Protein AF-A0A7K9CRS6-F1 (afdb_monomer_lite)

Secondary structure (DSSP, 8-state):
----TTS----S----GGGTSS-TT---TTHHHHHHHSS---TT-PPPEEEEES--SSSSEEEEEEESSS-EEEEEE----PPPPTTPPPHHHHHHHHHSS---

Sequence (104 aa):
MPLDHRRLRGPEESQPPELWSGLGEQDAEDAEDAEAAAAPRDPYALRPLFARAGLLSQAEGSAYVELSGGTKVLCAAWGPREAAEPGAPSSTAAAAAMALGGGG

Foldseek 3Di:
DPQPPVDDGDDPDDDDCCVPPVVVPPPCPVVVCVVVVPDDDDPPDDFDKDKDWPPDPVAPTKMWIDTPPPDTDIDGDHDDDDDDDVPDDDVVVVVVVVVPPPDD

Organism: NCBI:txid2585815

Radius of gyration: 22.26 Å; chains: 1; bounding box: 50×57×40 Å

Structure (mmCIF, N/CA/C/O backbone):
data_AF-A0A7K9CRS6-F1
#
_entry.id   AF-A0A7K9CRS6-F1
#
loop_
_atom_site.group_PDB
_atom_site.id
_atom_site.type_symbol
_atom_site.label_atom_id
_atom_site.label_alt_id
_atom_site.label_comp_id
_atom_site.label_asym_id
_atom_site.label_entity_id
_atom_site.label_seq_id
_atom_site.pdbx_PDB_ins_code
_atom_site.Cartn_x
_atom_site.Cartn_y
_atom_site.Cartn_z
_atom_site.occupancy
_atom_site.B_iso_or_equiv
_atom_site.auth_seq_id
_atom_site.auth_comp_id
_atom_site.auth_asym_id
_atom_site.auth_atom_id
_atom_site.pdbx_PDB_model_num
ATOM 1 N N . MET A 1 1 ? -12.449 5.340 -25.234 1.00 48.72 1 MET A N 1
ATOM 2 C CA . MET A 1 1 ? -13.433 5.221 -24.131 1.00 48.72 1 MET A CA 1
ATOM 3 C C . MET A 1 1 ? -14.402 6.391 -24.214 1.00 48.72 1 MET A C 1
ATOM 5 O O . MET A 1 1 ? -13.954 7.454 -24.628 1.00 48.72 1 MET A O 1
ATOM 9 N N . PRO A 1 2 ? -15.693 6.238 -23.869 1.00 63.50 2 PRO A N 1
ATOM 10 C CA . PRO A 1 2 ? -16.593 7.384 -23.730 1.00 63.50 2 PRO A CA 1
ATOM 11 C C . PRO A 1 2 ? -15.937 8.440 -22.830 1.00 63.50 2 PRO A C 1
ATOM 13 O O . PRO A 1 2 ? -15.340 8.075 -21.817 1.00 63.50 2 PRO A O 1
ATOM 16 N N . LEU A 1 3 ? -15.998 9.716 -23.216 1.00 74.31 3 LEU A N 1
ATOM 17 C CA . LEU A 1 3 ? -15.400 10.812 -22.450 1.00 74.31 3 LEU A CA 1
ATOM 18 C C . LEU A 1 3 ? -15.960 10.816 -21.020 1.00 74.31 3 LEU A C 1
ATOM 20 O O . LEU A 1 3 ? -17.123 11.154 -20.813 1.00 74.31 3 LEU A O 1
ATOM 24 N N . ASP A 1 4 ? -15.135 10.468 -20.030 1.00 85.06 4 ASP A N 1
ATOM 25 C CA . ASP A 1 4 ? -15.512 10.597 -18.623 1.00 85.06 4 ASP A CA 1
ATOM 26 C C . ASP A 1 4 ? -15.606 12.088 -18.273 1.00 85.06 4 ASP A C 1
ATOM 28 O O . ASP A 1 4 ? -14.606 12.794 -18.152 1.00 85.06 4 ASP A O 1
ATOM 32 N N . HIS A 1 5 ? -16.832 12.589 -18.139 1.00 89.25 5 HIS A N 1
ATOM 33 C CA . HIS A 1 5 ? -17.099 13.989 -17.815 1.00 89.25 5 HIS A CA 1
ATOM 34 C C . HIS A 1 5 ? -16.845 14.340 -16.342 1.00 89.25 5 HIS A C 1
ATOM 36 O O . HIS A 1 5 ? -16.935 15.516 -15.991 1.00 89.25 5 HIS A O 1
ATOM 42 N N . ARG A 1 6 ? -16.546 13.355 -15.481 1.00 89.38 6 ARG A N 1
ATOM 43 C CA . ARG A 1 6 ? -16.220 13.562 -14.059 1.00 89.38 6 ARG A CA 1
ATOM 44 C C . ARG A 1 6 ? -14.716 13.602 -13.788 1.00 89.38 6 ARG A C 1
ATOM 46 O O . ARG A 1 6 ? -14.319 13.855 -12.653 1.00 89.38 6 ARG A O 1
ATOM 53 N N . ARG A 1 7 ? -13.883 13.345 -14.798 1.00 88.06 7 ARG A N 1
ATOM 54 C CA . ARG A 1 7 ? -12.419 13.399 -14.705 1.00 88.06 7 ARG A CA 1
ATOM 55 C C . ARG A 1 7 ? -11.860 14.519 -15.571 1.00 88.06 7 ARG A C 1
ATOM 57 O O . ARG A 1 7 ? -12.549 15.082 -16.421 1.00 88.06 7 ARG A O 1
ATOM 64 N N . LEU A 1 8 ? -10.583 14.827 -15.354 1.00 88.50 8 LEU A N 1
ATOM 65 C CA . LEU A 1 8 ? -9.831 15.688 -16.257 1.00 88.50 8 LEU A CA 1
ATOM 66 C C . LEU A 1 8 ? -9.813 15.053 -17.650 1.00 88.50 8 LEU A C 1
ATOM 68 O O . LEU A 1 8 ? -9.474 13.879 -17.802 1.00 88.50 8 LEU A O 1
ATOM 72 N N . ARG A 1 9 ? -10.201 15.834 -18.660 1.00 86.06 9 ARG A N 1
ATOM 73 C CA . ARG A 1 9 ? -10.212 15.384 -20.052 1.00 86.06 9 ARG A CA 1
ATOM 74 C C . ARG A 1 9 ? -8.789 15.434 -20.592 1.00 86.06 9 ARG A C 1
ATOM 76 O O . ARG A 1 9 ? -8.290 16.505 -20.921 1.00 86.06 9 ARG A O 1
ATOM 83 N N . GLY A 1 10 ? -8.144 14.274 -20.604 1.00 85.69 10 GLY A N 1
ATOM 84 C CA . GLY A 1 10 ? -6.893 14.065 -21.320 1.00 85.69 10 GLY A CA 1
ATOM 85 C C . GLY A 1 10 ? -7.112 13.954 -22.834 1.00 85.69 10 GLY A C 1
ATOM 86 O O . GLY A 1 10 ? -8.246 14.101 -23.300 1.00 85.69 10 GLY A O 1
ATOM 87 N N . PRO A 1 11 ? -6.040 13.682 -23.593 1.00 90.00 11 PRO A N 1
ATOM 88 C CA . PRO A 1 11 ? -6.149 13.362 -25.011 1.00 90.00 11 PRO A CA 1
ATOM 89 C C . PRO A 1 11 ? -6.997 12.102 -25.232 1.00 90.00 11 PRO A C 1
ATOM 91 O O . PRO A 1 11 ? -7.134 11.257 -24.342 1.00 90.00 11 PRO A O 1
ATOM 94 N N . GLU A 1 12 ? -7.551 11.968 -26.434 1.00 87.94 12 GLU A N 1
ATOM 95 C CA . GLU A 1 12 ? -8.353 10.810 -26.839 1.00 87.94 12 GLU A CA 1
ATOM 96 C C . GLU A 1 12 ? -7.532 9.513 -26.817 1.00 87.94 12 GLU A C 1
ATOM 98 O O . GLU A 1 12 ? -8.060 8.450 -26.481 1.00 87.94 12 GLU A O 1
ATOM 103 N N . GLU A 1 13 ? -6.238 9.624 -27.123 1.00 88.25 13 GLU A N 1
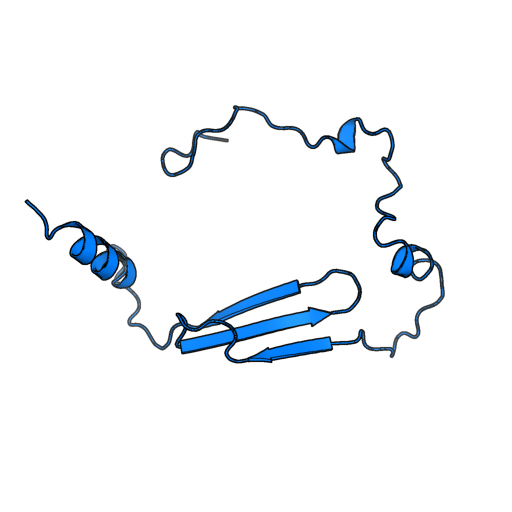ATOM 104 C CA . GLU A 1 13 ? -5.258 8.545 -27.082 1.00 88.25 13 GLU A CA 1
ATOM 105 C C . GLU A 1 13 ? -4.017 8.970 -26.289 1.00 88.25 13 GLU A C 1
ATOM 107 O O . GLU A 1 13 ? -3.532 10.097 -26.391 1.00 88.25 13 GLU A O 1
ATOM 112 N N . SER A 1 14 ? -3.481 8.044 -25.500 1.00 89.12 14 SER A N 1
ATOM 113 C CA . SER A 1 14 ? -2.198 8.181 -24.818 1.00 89.12 14 SER A CA 1
ATOM 114 C C . SER A 1 14 ? -1.485 6.846 -24.929 1.00 89.12 14 SER A C 1
ATOM 116 O O . SER A 1 14 ? -2.087 5.802 -24.677 1.00 89.12 14 SER A O 1
ATOM 118 N N . GLN A 1 15 ? -0.232 6.881 -25.364 1.00 89.56 15 GLN A N 1
ATOM 119 C CA . GLN A 1 15 ? 0.554 5.682 -25.590 1.00 89.56 15 GLN A CA 1
ATOM 120 C C . GLN A 1 15 ? 1.819 5.723 -24.714 1.00 89.56 15 GLN A C 1
ATOM 122 O O . GLN A 1 15 ? 2.485 6.763 -24.678 1.00 89.56 15 GLN A O 1
ATOM 127 N N . PRO A 1 16 ? 2.126 4.630 -23.994 1.00 89.25 16 PRO A N 1
ATOM 128 C CA . PRO A 1 16 ? 3.286 4.549 -23.109 1.00 89.25 16 PRO A CA 1
ATOM 129 C C . PRO A 1 16 ? 4.609 4.631 -23.900 1.00 89.25 16 PRO A C 1
ATOM 131 O O . PRO A 1 16 ? 4.723 3.972 -24.939 1.00 89.25 16 PRO A O 1
ATOM 134 N N . PRO A 1 17 ? 5.604 5.436 -23.465 1.00 88.19 17 PRO A N 1
ATOM 135 C CA . PRO A 1 17 ? 6.871 5.618 -24.184 1.00 88.19 17 PRO A CA 1
ATOM 136 C C . PRO A 1 17 ? 7.678 4.320 -24.360 1.00 88.19 17 PRO A C 1
ATOM 138 O O . PRO A 1 17 ? 8.488 4.223 -25.282 1.00 88.19 17 PRO A O 1
ATOM 141 N N . GLU A 1 18 ? 7.432 3.310 -23.528 1.00 85.56 18 GLU A N 1
ATOM 142 C CA . GLU A 1 18 ? 8.053 1.983 -23.554 1.00 85.56 18 GLU A CA 1
ATOM 143 C C . GLU A 1 18 ? 7.837 1.261 -24.895 1.00 85.56 18 GLU A C 1
ATOM 145 O O . GLU A 1 18 ? 8.685 0.487 -25.333 1.00 85.56 18 GLU A O 1
ATOM 150 N N . LEU A 1 19 ? 6.751 1.574 -25.611 1.00 85.69 19 LEU A N 1
ATOM 151 C CA . LEU A 1 19 ? 6.480 1.024 -26.944 1.00 85.69 19 LEU A CA 1
ATOM 152 C C . LEU A 1 19 ? 7.508 1.465 -28.001 1.00 85.69 19 LEU A C 1
ATOM 154 O O . LEU A 1 19 ? 7.637 0.816 -29.039 1.00 85.69 19 LEU A O 1
ATOM 158 N N . TRP A 1 20 ? 8.246 2.550 -27.744 1.00 84.25 20 TRP A N 1
ATOM 159 C CA . TRP A 1 20 ? 9.223 3.130 -28.673 1.00 84.25 20 TRP A CA 1
ATOM 160 C C . TRP A 1 20 ? 10.618 3.294 -28.089 1.00 84.25 20 TRP A C 1
ATOM 162 O O . TRP A 1 20 ? 11.518 3.744 -28.797 1.00 84.25 20 TRP A O 1
ATOM 172 N N . SER A 1 21 ? 10.823 2.930 -26.823 1.00 83.44 21 SER A N 1
ATOM 173 C CA . SER A 1 21 ? 12.135 3.022 -26.179 1.00 83.44 21 SER A CA 1
ATOM 174 C C . SER A 1 21 ? 13.153 2.045 -26.779 1.00 83.44 21 SER A C 1
ATOM 176 O O . SER A 1 21 ? 14.347 2.185 -26.539 1.00 83.44 21 SER A O 1
ATOM 178 N N . GLY A 1 22 ? 12.708 1.043 -27.551 1.00 69.06 22 GLY A N 1
ATOM 179 C CA . GLY A 1 22 ? 13.564 -0.046 -28.033 1.00 69.06 22 GLY A CA 1
ATOM 180 C C . GLY A 1 22 ? 14.044 -0.974 -26.910 1.00 69.06 22 GLY A C 1
ATOM 181 O O . GLY A 1 22 ? 14.753 -1.936 -27.187 1.00 69.06 22 GLY A O 1
ATOM 182 N N . LEU A 1 23 ? 13.623 -0.718 -25.664 1.00 61.09 23 LEU A N 1
ATOM 183 C CA . LEU A 1 23 ? 13.948 -1.475 -24.454 1.00 61.09 23 LEU A CA 1
ATOM 184 C C . LEU A 1 23 ? 12.906 -2.563 -24.172 1.00 61.09 23 LEU A C 1
ATOM 186 O O . LEU A 1 23 ? 12.686 -2.902 -23.015 1.00 61.09 23 LEU A O 1
ATOM 190 N N . GLY A 1 24 ? 12.264 -3.117 -25.207 1.00 53.72 24 GLY A N 1
ATOM 191 C CA . GLY A 1 24 ? 11.166 -4.092 -25.099 1.00 53.72 24 GLY A CA 1
ATOM 192 C C . GLY A 1 24 ? 11.490 -5.403 -24.363 1.00 53.72 24 GLY A C 1
ATOM 193 O O . GLY A 1 24 ? 10.686 -6.325 -24.402 1.00 53.72 24 GLY A O 1
ATOM 194 N N . GLU A 1 25 ? 12.647 -5.497 -23.708 1.00 54.94 25 GLU A N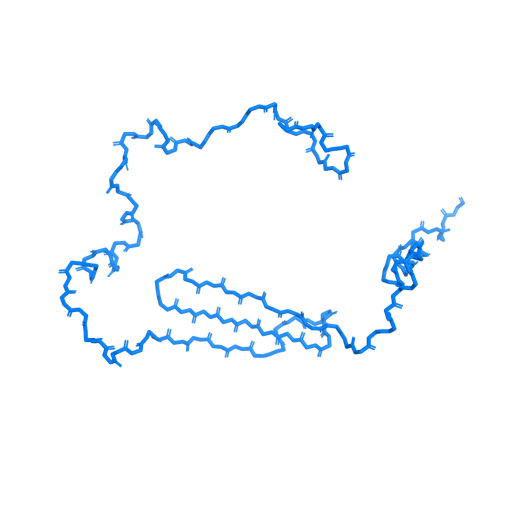 1
ATOM 195 C CA . GLU A 1 25 ? 13.109 -6.641 -22.925 1.00 54.94 25 GLU A CA 1
ATOM 196 C C . GLU A 1 25 ? 13.854 -6.241 -21.631 1.00 54.94 25 GLU A C 1
ATOM 198 O O . GLU A 1 25 ? 14.392 -7.113 -20.953 1.00 54.94 25 GLU A O 1
ATOM 203 N N . GLN A 1 26 ? 13.918 -4.955 -21.259 1.00 52.03 26 GLN A N 1
ATOM 204 C CA . GLN A 1 26 ? 14.690 -4.503 -20.092 1.00 52.03 26 GLN A CA 1
ATOM 205 C C . GLN A 1 26 ? 13.858 -3.661 -19.121 1.00 52.03 26 GLN A C 1
ATOM 207 O O . GLN A 1 26 ? 14.238 -2.553 -18.765 1.00 52.03 26 GLN A O 1
ATOM 212 N N . ASP A 1 27 ? 12.799 -4.257 -18.571 1.00 48.34 27 ASP A N 1
ATOM 213 C CA . ASP A 1 27 ? 12.311 -3.907 -17.226 1.00 48.34 27 ASP A CA 1
ATOM 214 C C . ASP A 1 27 ? 13.258 -4.505 -16.164 1.00 48.34 27 ASP A C 1
ATOM 216 O O . ASP A 1 27 ? 12.864 -5.242 -15.261 1.00 48.34 27 ASP A O 1
ATOM 220 N N . ALA A 1 28 ? 14.555 -4.240 -16.318 1.00 46.97 28 ALA A N 1
ATOM 221 C CA . ALA A 1 28 ? 15.612 -4.666 -15.411 1.00 46.97 28 ALA A CA 1
ATOM 222 C C . ALA A 1 28 ? 16.112 -3.485 -14.570 1.00 46.97 28 ALA A C 1
ATOM 224 O O . ALA A 1 28 ? 17.253 -3.485 -14.135 1.00 46.97 28 ALA A O 1
ATOM 225 N N . GLU A 1 29 ? 15.296 -2.455 -14.341 1.00 46.31 29 GLU A N 1
ATOM 226 C CA . GLU A 1 29 ? 15.626 -1.428 -13.341 1.00 46.31 29 GLU A CA 1
ATOM 227 C C . GLU A 1 29 ? 15.270 -1.880 -11.909 1.00 46.31 29 GLU A C 1
ATOM 229 O O . GLU A 1 29 ? 15.772 -1.308 -10.947 1.00 46.31 29 GLU A O 1
ATOM 234 N N . ASP A 1 30 ? 14.584 -3.024 -11.767 1.00 45.47 30 ASP A N 1
ATOM 235 C CA . ASP A 1 30 ? 14.692 -3.932 -10.612 1.00 45.47 30 ASP A CA 1
ATOM 236 C C . ASP A 1 30 ? 15.902 -4.892 -10.787 1.00 45.47 30 ASP A C 1
ATOM 238 O O . ASP A 1 30 ? 15.812 -6.090 -10.520 1.00 45.47 30 ASP A O 1
ATOM 242 N N . ALA A 1 31 ? 17.049 -4.415 -11.296 1.00 45.62 31 ALA A N 1
ATOM 243 C CA . ALA A 1 31 ? 18.221 -5.247 -11.632 1.00 45.62 31 ALA A CA 1
ATOM 244 C C . ALA A 1 31 ? 18.811 -6.027 -10.446 1.00 45.62 31 ALA A C 1
ATOM 246 O O . ALA A 1 31 ? 19.490 -7.027 -10.668 1.00 45.62 31 ALA A O 1
ATOM 247 N N . GLU A 1 32 ? 18.540 -5.618 -9.204 1.00 48.03 32 GLU A N 1
ATOM 248 C CA . GLU A 1 32 ? 18.908 -6.414 -8.026 1.00 48.03 32 GLU A CA 1
ATOM 249 C C . GLU A 1 32 ? 18.074 -7.711 -7.923 1.00 48.03 32 GLU A C 1
ATOM 251 O O . GLU A 1 32 ? 18.552 -8.711 -7.390 1.00 48.03 32 GLU A O 1
ATOM 256 N N . ASP A 1 33 ? 16.862 -7.731 -8.494 1.00 48.16 33 ASP A N 1
ATOM 257 C CA . ASP A 1 33 ? 15.956 -8.886 -8.553 1.00 48.16 33 ASP A CA 1
ATOM 258 C C . ASP A 1 33 ? 15.919 -9.560 -9.945 1.00 48.16 33 ASP A C 1
ATOM 260 O O . ASP A 1 33 ? 15.529 -10.726 -10.050 1.00 48.16 33 ASP A O 1
ATOM 264 N N . ALA A 1 34 ? 16.352 -8.889 -11.021 1.00 46.50 34 ALA A N 1
ATOM 265 C CA . ALA A 1 34 ? 16.409 -9.480 -12.365 1.00 46.50 34 ALA A CA 1
ATOM 266 C C . ALA A 1 34 ? 17.473 -10.590 -12.468 1.00 46.50 34 ALA A C 1
ATOM 268 O O . ALA A 1 34 ? 17.232 -11.628 -13.086 1.00 46.50 34 ALA A O 1
ATOM 269 N N . GLU A 1 35 ? 18.613 -10.431 -11.786 1.00 45.81 35 GLU A N 1
ATOM 2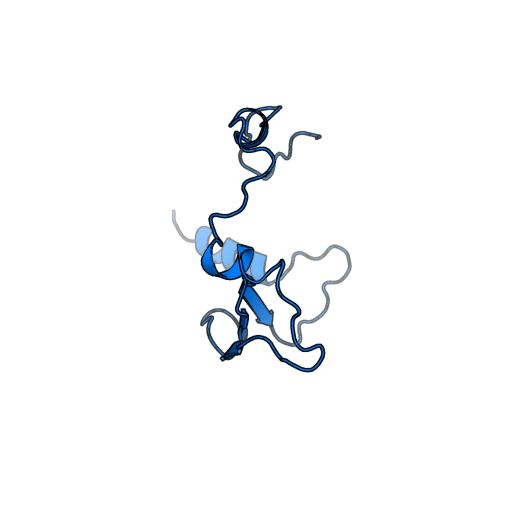70 C CA . GLU A 1 35 ? 19.625 -11.493 -11.668 1.00 45.81 35 GLU A CA 1
ATOM 271 C C . GLU A 1 35 ? 19.122 -12.662 -10.786 1.00 45.81 35 GLU A C 1
ATOM 273 O O . GLU A 1 35 ? 19.519 -13.815 -10.969 1.00 45.81 35 GLU A O 1
ATOM 278 N N . ALA A 1 36 ? 18.152 -12.402 -9.896 1.00 49.97 36 ALA A N 1
ATOM 279 C CA . ALA A 1 36 ? 17.481 -13.407 -9.068 1.00 49.97 36 ALA A CA 1
ATOM 280 C C . ALA A 1 36 ? 16.287 -14.098 -9.760 1.00 49.97 36 ALA A C 1
ATOM 282 O O . ALA A 1 36 ? 15.872 -15.173 -9.322 1.00 49.97 36 ALA A O 1
ATOM 283 N N . ALA A 1 37 ? 15.743 -13.534 -10.844 1.00 53.22 37 ALA A N 1
ATOM 284 C CA . ALA A 1 37 ? 14.647 -14.138 -11.607 1.00 53.22 37 ALA A CA 1
ATOM 285 C C . ALA A 1 37 ? 15.086 -15.389 -12.394 1.00 53.22 37 ALA A C 1
ATOM 287 O O . ALA A 1 37 ? 14.265 -16.260 -12.680 1.00 53.22 37 ALA A O 1
ATOM 288 N N . ALA A 1 38 ? 16.382 -15.499 -12.706 1.00 54.91 38 ALA A N 1
ATOM 289 C CA . ALA A 1 38 ? 16.973 -16.642 -13.406 1.00 54.91 38 ALA A CA 1
ATOM 290 C C . ALA A 1 38 ? 17.642 -17.671 -12.471 1.00 54.91 38 ALA A C 1
ATOM 292 O O . ALA A 1 38 ? 17.983 -18.772 -12.910 1.00 54.91 38 ALA A O 1
ATOM 293 N N . ALA A 1 39 ? 17.834 -17.341 -11.190 1.00 64.06 39 ALA A N 1
ATOM 294 C CA . ALA A 1 39 ? 18.412 -18.251 -10.207 1.00 64.06 39 ALA A CA 1
ATOM 295 C C . ALA A 1 39 ? 17.322 -19.147 -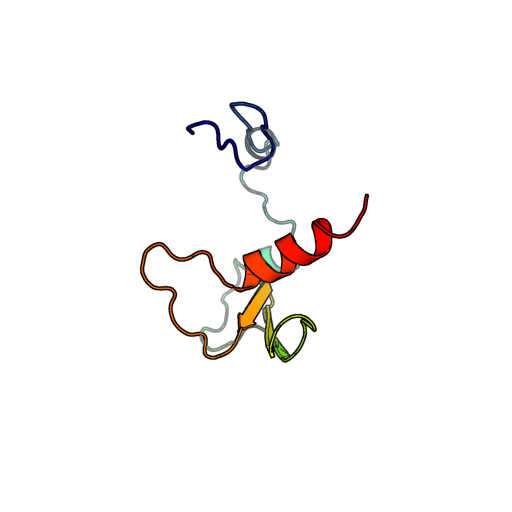9.584 1.00 64.06 39 ALA A C 1
ATOM 297 O O . ALA A 1 39 ? 16.195 -18.696 -9.366 1.00 64.06 39 ALA A O 1
ATOM 298 N N . PRO A 1 40 ? 17.616 -20.420 -9.256 1.00 68.12 40 PRO A N 1
ATOM 299 C CA . PRO A 1 40 ? 16.655 -21.274 -8.572 1.00 68.12 40 PRO A CA 1
ATOM 300 C C . PRO A 1 40 ? 16.335 -20.694 -7.189 1.00 68.12 40 PRO A C 1
ATOM 302 O O . PRO A 1 40 ? 17.147 -20.752 -6.265 1.00 68.12 40 PRO A O 1
ATOM 305 N N . ARG A 1 41 ? 15.133 -20.131 -7.047 1.00 75.38 41 ARG A N 1
ATOM 306 C CA . ARG A 1 41 ? 14.588 -19.703 -5.758 1.00 75.38 41 ARG A CA 1
ATOM 307 C C . ARG A 1 41 ? 14.166 -20.934 -4.957 1.00 75.38 41 ARG A C 1
ATOM 309 O O . ARG A 1 41 ? 13.509 -21.824 -5.491 1.00 75.38 41 ARG A O 1
ATOM 316 N N . ASP A 1 42 ? 14.499 -20.964 -3.669 1.00 84.38 42 ASP A N 1
ATOM 317 C CA . ASP A 1 42 ? 13.958 -21.967 -2.750 1.00 84.38 42 ASP A CA 1
ATOM 318 C C . ASP A 1 42 ? 12.418 -21.846 -2.709 1.00 84.38 42 ASP A C 1
ATOM 320 O O . ASP A 1 42 ? 11.907 -20.770 -2.372 1.00 84.38 42 ASP A O 1
ATOM 324 N N . PRO A 1 43 ? 11.659 -22.909 -3.049 1.00 84.56 43 PRO A N 1
ATOM 325 C CA . PRO A 1 43 ? 10.196 -22.874 -3.056 1.00 84.56 43 PRO A CA 1
ATOM 326 C C . PRO A 1 43 ? 9.586 -22.583 -1.678 1.00 84.56 43 PRO A C 1
ATOM 328 O O . PRO A 1 43 ? 8.422 -22.187 -1.606 1.00 84.56 43 PRO A O 1
ATOM 331 N N . TYR A 1 44 ? 10.351 -22.746 -0.595 1.00 87.56 44 TYR A N 1
ATOM 332 C CA . TYR A 1 44 ? 9.916 -22.454 0.771 1.00 87.56 44 TYR A CA 1
ATOM 333 C C . TYR A 1 44 ? 10.367 -21.073 1.275 1.00 87.56 44 TYR A C 1
ATOM 335 O O . TYR A 1 44 ? 9.950 -20.649 2.356 1.00 87.56 44 TYR A O 1
ATOM 343 N N . ALA A 1 45 ? 11.175 -20.337 0.504 1.00 85.62 45 ALA A N 1
ATOM 344 C CA . ALA A 1 45 ? 11.672 -19.027 0.909 1.00 85.62 45 ALA A CA 1
ATOM 345 C C . ALA A 1 45 ? 10.604 -17.931 0.760 1.00 85.62 45 ALA A C 1
ATOM 347 O O . ALA A 1 45 ? 10.235 -17.515 -0.348 1.00 85.62 45 ALA A O 1
ATOM 348 N N . LEU A 1 46 ? 10.171 -17.383 1.895 1.00 84.50 46 LEU A N 1
ATOM 349 C CA . LEU A 1 46 ? 9.287 -16.218 1.950 1.00 84.50 46 LEU A CA 1
ATOM 350 C C . LEU A 1 46 ? 10.024 -14.941 1.522 1.00 84.50 46 LEU A C 1
ATOM 352 O O . LEU A 1 46 ? 11.212 -14.764 1.791 1.00 84.50 46 LEU A O 1
ATOM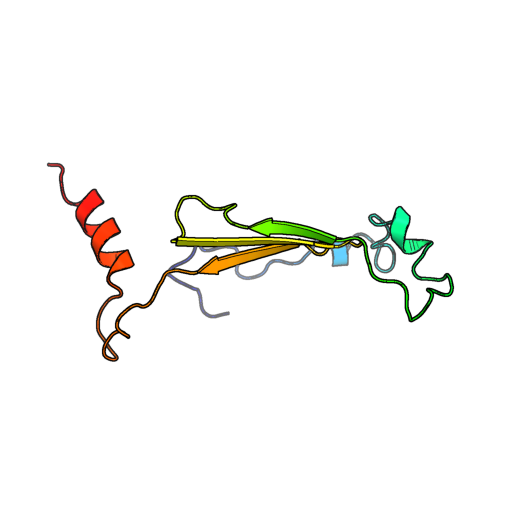 356 N N . ARG A 1 47 ? 9.313 -14.033 0.844 1.00 85.81 47 ARG A N 1
ATOM 357 C CA . ARG A 1 47 ? 9.823 -12.683 0.567 1.00 85.81 47 ARG A CA 1
ATOM 358 C C . ARG A 1 47 ? 9.827 -11.876 1.873 1.00 85.81 47 ARG A C 1
ATOM 360 O O . ARG A 1 47 ? 8.831 -11.941 2.598 1.00 85.81 47 ARG A O 1
ATOM 367 N N . PRO A 1 48 ? 10.901 -11.129 2.184 1.00 90.25 48 PRO A N 1
ATOM 368 C CA . PRO A 1 48 ? 10.889 -10.154 3.266 1.00 90.25 48 PRO A CA 1
ATOM 369 C C . PRO A 1 48 ? 9.652 -9.253 3.205 1.00 90.25 48 PRO A C 1
ATOM 371 O O . PRO A 1 48 ? 9.275 -8.781 2.132 1.00 90.25 48 PRO A O 1
ATOM 374 N N . LEU A 1 49 ? 9.033 -9.044 4.367 1.00 94.00 49 LEU A N 1
ATOM 375 C CA . LEU A 1 49 ? 7.775 -8.326 4.537 1.00 94.00 49 LEU A CA 1
ATOM 376 C C . LEU A 1 49 ? 7.973 -7.159 5.505 1.00 94.00 49 LEU A C 1
ATOM 378 O O . LEU A 1 49 ? 8.374 -7.360 6.652 1.00 94.00 49 LEU A O 1
ATOM 382 N N . PHE A 1 50 ? 7.599 -5.961 5.071 1.00 95.62 50 PHE A N 1
ATOM 383 C CA . PHE A 1 50 ? 7.355 -4.825 5.947 1.00 95.62 50 PHE A CA 1
ATOM 384 C C . PHE A 1 50 ? 5.847 -4.594 6.051 1.00 95.62 50 PHE A C 1
ATOM 386 O O . PHE A 1 50 ? 5.167 -4.418 5.043 1.00 95.62 50 PHE A O 1
ATOM 393 N N . ALA A 1 51 ? 5.308 -4.591 7.269 1.00 96.56 51 ALA A N 1
ATOM 394 C CA . ALA A 1 51 ? 3.889 -4.356 7.507 1.00 96.56 51 ALA A CA 1
ATOM 395 C C . ALA A 1 51 ? 3.687 -3.358 8.648 1.00 96.56 51 ALA A C 1
ATOM 397 O O . ALA A 1 51 ? 4.276 -3.493 9.722 1.00 96.56 51 ALA A O 1
ATOM 398 N N . ARG A 1 52 ? 2.818 -2.367 8.426 1.00 97.56 52 ARG A N 1
ATOM 399 C CA . ARG A 1 52 ? 2.442 -1.369 9.432 1.00 97.56 52 ARG A CA 1
ATOM 400 C C . ARG A 1 52 ? 0.936 -1.144 9.438 1.00 97.56 52 ARG A C 1
ATOM 402 O O . ARG A 1 52 ? 0.367 -0.696 8.446 1.00 97.56 52 ARG A O 1
ATOM 409 N N . ALA A 1 53 ? 0.309 -1.396 10.582 1.00 97.69 53 ALA A N 1
ATOM 410 C CA . ALA A 1 53 ? -1.076 -1.015 10.838 1.00 97.69 53 ALA A CA 1
ATOM 411 C C . ALA A 1 53 ? -1.177 0.453 11.294 1.00 97.69 53 ALA A C 1
ATOM 413 O O . ALA A 1 53 ? -0.224 1.010 11.844 1.00 97.69 53 ALA A O 1
ATOM 414 N N . GLY A 1 54 ? -2.336 1.075 11.066 1.00 96.00 54 GLY A N 1
ATOM 415 C CA . GLY A 1 54 ? -2.634 2.446 11.489 1.00 96.00 54 GLY A CA 1
ATOM 416 C C . GLY A 1 54 ? -1.792 3.509 10.779 1.00 96.00 54 GLY A C 1
ATOM 417 O O . GLY A 1 54 ? -1.407 4.495 11.401 1.00 96.00 54 GLY A O 1
ATOM 418 N N . LEU A 1 55 ? -1.443 3.295 9.503 1.00 96.62 55 LEU A N 1
ATOM 419 C CA . LEU A 1 55 ? -0.652 4.263 8.733 1.00 96.62 55 LEU A CA 1
ATOM 420 C C . LEU A 1 55 ? -1.455 5.536 8.410 1.00 96.62 55 LEU A C 1
ATOM 422 O O . LEU A 1 55 ? -0.914 6.637 8.477 1.00 96.62 55 LEU A O 1
ATOM 426 N N . LEU A 1 56 ? -2.728 5.3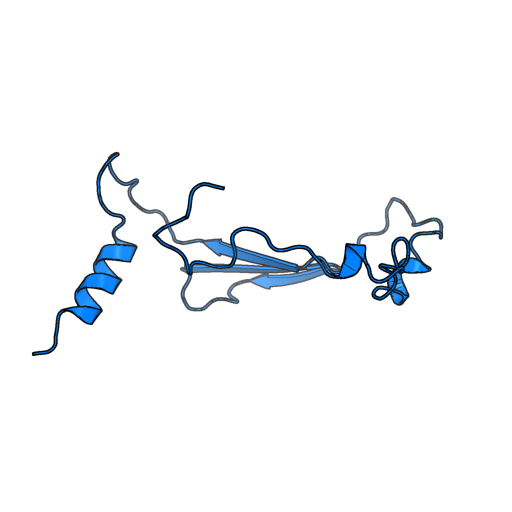87 8.045 1.00 96.75 56 LEU A N 1
ATOM 427 C CA . LEU A 1 56 ? -3.613 6.489 7.666 1.00 96.75 56 LEU A CA 1
ATOM 428 C C . LEU A 1 56 ? -4.373 7.014 8.879 1.00 96.75 56 LEU A C 1
ATOM 430 O O . LEU A 1 56 ? -5.033 6.240 9.569 1.00 96.75 56 LEU A O 1
ATOM 434 N N . SER A 1 57 ? -4.337 8.331 9.087 1.00 95.69 57 SER A N 1
ATOM 435 C CA . SER A 1 57 ? -5.035 8.996 10.194 1.00 95.69 57 SER A CA 1
ATOM 436 C C . SER A 1 57 ? -6.503 9.319 9.897 1.00 95.69 57 SER A C 1
ATOM 438 O O . SER A 1 57 ? -7.263 9.573 10.824 1.00 95.69 57 SER A O 1
ATOM 440 N N . GLN A 1 58 ? -6.919 9.308 8.625 1.00 96.00 58 GLN A N 1
ATOM 441 C CA . GLN A 1 58 ? -8.303 9.582 8.206 1.00 96.00 58 GLN A CA 1
ATOM 442 C C . GLN A 1 58 ? -9.191 8.325 8.141 1.00 96.00 58 GLN A C 1
ATOM 444 O O . GLN A 1 58 ? -10.377 8.428 7.824 1.00 96.00 58 GLN A O 1
ATOM 449 N N . ALA A 1 59 ? -8.629 7.139 8.383 1.00 94.75 59 ALA A N 1
ATOM 450 C CA . ALA A 1 59 ? -9.362 5.877 8.401 1.00 94.75 59 ALA A CA 1
ATOM 451 C C . ALA A 1 59 ? -9.417 5.328 9.830 1.00 94.75 59 ALA A C 1
ATOM 453 O O . ALA A 1 59 ? -8.454 5.468 10.580 1.00 94.75 59 ALA A O 1
ATOM 454 N N . GLU A 1 60 ? -10.521 4.673 10.197 1.00 94.94 60 GLU A N 1
ATOM 455 C CA . GLU A 1 60 ? -10.635 4.004 11.504 1.00 94.94 60 GLU A CA 1
ATOM 456 C C . GLU A 1 60 ? -9.667 2.823 11.618 1.00 94.94 60 GLU A C 1
ATOM 458 O O . GLU A 1 60 ? -9.121 2.559 12.686 1.00 94.94 60 GLU A O 1
ATOM 463 N N . GLY A 1 61 ? -9.422 2.132 10.502 1.00 96.75 61 GLY A N 1
ATOM 464 C CA . GLY A 1 61 ? -8.380 1.122 10.384 1.00 96.75 61 GLY A CA 1
ATOM 465 C C . GLY A 1 61 ? -7.615 1.286 9.079 1.00 96.75 61 GLY A C 1
ATOM 466 O O . GLY A 1 61 ? -8.181 1.632 8.048 1.00 96.75 61 GLY A O 1
ATOM 467 N N . SER A 1 62 ? -6.313 1.028 9.092 1.00 98.00 62 SER A N 1
ATOM 468 C CA . SER A 1 62 ? -5.510 0.992 7.868 1.00 98.00 62 SER A CA 1
ATOM 469 C C . SER A 1 62 ? -4.313 0.068 8.017 1.00 98.00 62 SER A C 1
ATOM 471 O O . SER A 1 62 ? -3.872 -0.216 9.133 1.00 98.00 62 SER A O 1
ATOM 473 N N . ALA A 1 63 ? -3.789 -0.403 6.892 1.00 98.12 63 ALA A N 1
ATOM 474 C CA . ALA A 1 63 ? -2.586 -1.215 6.845 1.00 98.12 63 ALA A CA 1
ATOM 475 C C . ALA A 1 63 ? -1.792 -0.917 5.575 1.00 98.12 63 ALA A C 1
ATOM 477 O O . ALA A 1 63 ? -2.361 -0.807 4.490 1.00 98.12 63 ALA A O 1
ATOM 478 N N . TYR A 1 64 ? -0.479 -0.814 5.723 1.00 97.94 64 TYR A N 1
ATOM 479 C CA . TYR A 1 64 ? 0.476 -0.792 4.626 1.00 97.94 64 TYR A CA 1
ATOM 480 C C . TYR A 1 64 ? 1.316 -2.060 4.669 1.00 97.94 64 TYR A C 1
ATOM 482 O O . TYR A 1 64 ? 1.763 -2.468 5.744 1.00 97.94 64 TYR A O 1
ATOM 490 N N . VAL A 1 65 ? 1.502 -2.672 3.506 1.00 97.31 65 VAL A N 1
ATOM 491 C CA . VAL A 1 65 ? 2.232 -3.925 3.324 1.00 97.31 65 VAL A CA 1
ATOM 492 C C . VAL A 1 65 ? 3.166 -3.748 2.137 1.00 97.31 65 VAL A C 1
ATOM 494 O O . VAL A 1 65 ? 2.740 -3.353 1.053 1.00 97.31 65 VAL A O 1
ATOM 497 N N . GLU A 1 66 ? 4.432 -4.066 2.348 1.00 96.50 66 GLU A N 1
ATOM 498 C CA . GLU A 1 66 ? 5.476 -4.033 1.339 1.00 96.50 66 GLU A CA 1
ATOM 499 C C . GLU A 1 66 ? 6.245 -5.353 1.344 1.00 96.50 66 GLU A C 1
ATOM 501 O O . GLU A 1 66 ? 6.630 -5.855 2.402 1.00 96.50 66 GLU A O 1
ATOM 506 N N . LEU A 1 67 ? 6.454 -5.911 0.156 1.00 93.38 67 LEU A N 1
ATOM 507 C CA . LEU A 1 67 ? 7.255 -7.109 -0.066 1.00 93.38 67 LEU A CA 1
ATOM 508 C C . LEU A 1 67 ? 8.477 -6.755 -0.909 1.00 93.38 67 LEU A C 1
ATOM 510 O O . LEU A 1 67 ? 8.409 -5.872 -1.766 1.00 93.38 67 LEU A O 1
ATOM 514 N N . SER A 1 68 ? 9.572 -7.492 -0.724 1.00 83.00 68 SER A N 1
ATOM 515 C CA . SER A 1 68 ? 10.708 -7.414 -1.649 1.00 83.00 68 SER A CA 1
ATOM 516 C C . SER A 1 68 ? 10.261 -7.770 -3.082 1.00 83.00 68 SER A C 1
ATOM 518 O O . SER A 1 68 ? 9.502 -8.727 -3.277 1.00 83.00 68 SER A O 1
ATOM 520 N N . GLY A 1 69 ? 10.711 -7.022 -4.091 1.00 78.75 69 GLY A N 1
ATOM 521 C CA . GLY A 1 69 ? 10.239 -7.129 -5.482 1.00 78.75 69 GLY A CA 1
ATOM 522 C C . GLY A 1 69 ? 9.083 -6.189 -5.825 1.00 78.75 69 GLY A C 1
ATOM 523 O O . GLY A 1 69 ? 8.090 -6.610 -6.415 1.00 78.75 69 GLY A O 1
ATOM 524 N N . GLY A 1 70 ? 9.165 -4.938 -5.366 1.00 85.44 70 GLY A N 1
ATOM 525 C CA . GLY A 1 70 ? 8.328 -3.828 -5.841 1.00 85.44 70 GLY A CA 1
ATOM 526 C C . GLY A 1 70 ? 6.865 -3.810 -5.380 1.00 85.44 70 GLY A C 1
ATOM 527 O O . GLY A 1 70 ? 6.180 -2.803 -5.559 1.00 85.44 70 GLY A O 1
ATOM 528 N N . THR A 1 71 ? 6.360 -4.873 -4.746 1.00 92.00 71 THR A N 1
ATOM 529 C CA . THR A 1 71 ? 4.946 -4.942 -4.344 1.00 92.00 71 THR A CA 1
ATOM 530 C C . THR A 1 71 ? 4.683 -4.086 -3.110 1.00 92.00 71 THR A C 1
ATOM 532 O O . THR A 1 71 ? 5.180 -4.373 -2.019 1.00 92.00 71 THR A O 1
ATOM 535 N N . LYS A 1 72 ? 3.838 -3.066 -3.271 1.00 96.12 72 LYS A N 1
ATOM 536 C CA . LYS A 1 72 ? 3.417 -2.150 -2.206 1.00 96.12 72 LYS A CA 1
ATOM 537 C C . LYS A 1 72 ? 1.899 -2.002 -2.236 1.00 96.12 72 LYS A C 1
ATOM 539 O O . LYS A 1 72 ? 1.326 -1.683 -3.277 1.00 96.12 72 LYS A O 1
ATOM 544 N N . VAL A 1 73 ? 1.242 -2.236 -1.103 1.00 97.00 73 VAL A N 1
ATOM 545 C CA . VAL A 1 73 ? -0.223 -2.195 -0.981 1.00 97.00 73 VAL A CA 1
ATOM 546 C C . VAL A 1 73 ? -0.627 -1.364 0.229 1.00 97.00 73 VAL A C 1
ATOM 548 O O . VAL A 1 73 ? -0.075 -1.509 1.319 1.00 97.00 73 VAL A O 1
ATOM 551 N N . LEU A 1 74 ? -1.638 -0.518 0.037 1.00 97.62 74 LEU A N 1
ATOM 552 C CA . LEU A 1 74 ? -2.272 0.274 1.083 1.00 97.62 74 LEU A CA 1
ATOM 553 C C . LEU A 1 74 ? -3.754 -0.101 1.182 1.00 97.62 74 LEU A C 1
ATOM 555 O O . LEU A 1 74 ? -4.475 -0.077 0.187 1.00 97.62 74 LEU A O 1
ATOM 559 N N . CYS A 1 75 ? -4.206 -0.429 2.389 1.00 97.31 75 CYS A N 1
ATOM 560 C CA . CYS A 1 75 ? -5.590 -0.765 2.699 1.00 97.31 75 CYS A CA 1
ATOM 561 C C . CYS A 1 75 ? -6.137 0.174 3.777 1.00 97.31 75 CYS A C 1
ATOM 563 O O . CYS A 1 75 ? -5.422 0.564 4.705 1.00 97.31 75 CYS A O 1
ATOM 565 N N . ALA A 1 76 ? -7.417 0.509 3.664 1.00 97.19 76 ALA A N 1
ATOM 566 C CA . ALA A 1 76 ? -8.139 1.332 4.614 1.00 97.19 76 ALA A CA 1
ATOM 567 C C . ALA A 1 76 ? -9.535 0.749 4.856 1.00 97.19 76 ALA A C 1
ATOM 569 O O . ALA A 1 76 ? -10.224 0.327 3.926 1.00 97.19 76 ALA A O 1
ATOM 570 N N . ALA A 1 77 ? -9.933 0.730 6.119 1.00 95.94 77 ALA A N 1
ATOM 571 C CA . ALA A 1 77 ? -11.229 0.299 6.593 1.00 95.94 77 ALA A CA 1
ATOM 572 C C . ALA A 1 77 ? -11.925 1.492 7.250 1.00 95.94 77 ALA A C 1
ATOM 574 O O . ALA A 1 77 ? -11.372 2.176 8.114 1.00 95.94 77 ALA A O 1
ATOM 575 N N . TRP A 1 78 ? -13.160 1.710 6.824 1.00 93.19 78 TRP A N 1
ATOM 576 C CA . TRP A 1 78 ? -14.106 2.609 7.466 1.00 93.19 78 TRP A CA 1
ATOM 577 C C . TRP A 1 78 ? -15.202 1.717 8.006 1.00 93.19 78 TRP A C 1
ATOM 579 O O . TRP A 1 78 ? -15.660 0.846 7.261 1.00 93.19 78 TRP A O 1
ATOM 589 N N . GLY A 1 79 ? -15.516 1.879 9.288 1.00 86.31 79 GLY A N 1
ATOM 590 C CA . GLY A 1 79 ? -16.224 0.914 10.109 1.00 86.31 79 GLY A CA 1
ATOM 591 C C . GLY A 1 79 ? -17.615 0.531 9.625 1.00 86.31 79 GLY A C 1
ATOM 592 O O . GLY A 1 79 ? -18.027 0.852 8.507 1.00 86.31 79 GLY A O 1
ATOM 593 N N . PRO A 1 80 ? -18.359 -0.205 10.463 1.00 86.88 80 PRO A N 1
ATOM 594 C CA . PRO A 1 80 ? -19.702 -0.642 10.128 1.00 86.88 80 PRO A CA 1
ATOM 595 C C . PRO A 1 80 ? -20.556 0.571 9.760 1.00 86.88 80 PRO A C 1
ATOM 597 O O . PRO A 1 80 ? -20.887 1.400 10.603 1.00 86.88 80 PRO A O 1
ATOM 600 N N . ARG A 1 81 ? -20.879 0.690 8.475 1.00 85.88 81 ARG A N 1
ATOM 601 C CA . ARG A 1 81 ? -21.766 1.724 7.956 1.00 85.88 81 ARG A CA 1
ATOM 602 C C . ARG A 1 81 ? -23.066 1.067 7.551 1.00 85.88 81 ARG A C 1
ATOM 604 O O . ARG A 1 81 ? -23.047 -0.010 6.951 1.00 85.88 81 ARG A O 1
ATOM 611 N N . GLU A 1 82 ? -24.175 1.729 7.850 1.00 86.38 82 GLU A N 1
ATOM 612 C CA . GLU A 1 82 ? -25.445 1.365 7.239 1.00 86.38 82 GLU A CA 1
ATOM 613 C C . GLU A 1 82 ? -25.257 1.375 5.721 1.00 86.38 82 GLU A C 1
ATOM 615 O O . GLU A 1 82 ? -24.690 2.312 5.143 1.00 86.38 82 GLU A O 1
ATOM 620 N N . ALA A 1 83 ? -25.645 0.274 5.079 1.00 79.06 83 ALA A N 1
ATOM 621 C CA . ALA A 1 83 ? -25.650 0.228 3.633 1.00 79.06 83 ALA A CA 1
ATOM 622 C C . ALA A 1 83 ? -26.645 1.284 3.155 1.00 79.06 83 ALA A C 1
ATOM 624 O O . ALA A 1 83 ? -27.777 1.334 3.631 1.00 79.06 83 ALA A O 1
ATOM 625 N N . ALA A 1 84 ? -26.213 2.144 2.235 1.00 70.44 84 ALA A N 1
ATOM 626 C CA . ALA A 1 84 ? -27.132 3.078 1.614 1.00 70.44 84 ALA A CA 1
ATOM 627 C C . ALA A 1 84 ? -28.248 2.274 0.932 1.00 70.44 84 ALA A C 1
ATOM 629 O O . ALA A 1 84 ? -27.957 1.372 0.141 1.00 70.44 84 ALA A O 1
ATOM 630 N N . GLU A 1 85 ? -29.505 2.619 1.221 1.00 72.75 85 GLU A N 1
ATOM 631 C CA . GLU A 1 85 ? -30.639 2.226 0.384 1.00 72.75 85 GLU A CA 1
ATOM 632 C C . GLU A 1 85 ? -30.274 2.532 -1.079 1.00 72.75 85 GLU A C 1
ATOM 634 O O . GLU A 1 85 ? -29.704 3.601 -1.346 1.00 72.75 85 GLU A O 1
ATOM 639 N N . PRO A 1 86 ? -30.531 1.622 -2.034 1.00 62.91 86 PRO A N 1
ATOM 640 C CA . PRO A 1 86 ? -30.157 1.834 -3.425 1.00 62.91 86 PRO A CA 1
ATOM 641 C C . PRO A 1 86 ? -30.781 3.141 -3.943 1.00 62.91 86 PRO A C 1
ATOM 643 O O . PRO A 1 86 ? -31.979 3.217 -4.192 1.00 62.91 86 PRO A O 1
ATOM 646 N N . GLY A 1 87 ? -29.952 4.184 -4.081 1.00 62.69 87 GLY A N 1
ATOM 647 C CA . GLY A 1 87 ? -30.361 5.533 -4.494 1.00 62.69 87 GLY A CA 1
ATOM 648 C C . GLY A 1 87 ? -30.051 6.666 -3.503 1.00 62.69 87 GLY A C 1
ATOM 649 O O . GLY A 1 87 ? -30.156 7.829 -3.890 1.00 62.69 87 GLY A O 1
ATOM 650 N N . ALA A 1 88 ? -29.633 6.380 -2.265 1.00 57.94 88 ALA A N 1
ATOM 651 C CA . ALA A 1 88 ? -29.265 7.417 -1.296 1.00 57.94 88 ALA A CA 1
ATOM 652 C C . ALA A 1 88 ? -27.796 7.876 -1.463 1.00 57.94 88 ALA A C 1
ATOM 654 O O . ALA A 1 88 ? -26.906 7.040 -1.654 1.00 57.94 88 ALA A O 1
ATOM 655 N N . PRO A 1 89 ? -27.493 9.188 -1.386 1.00 54.84 89 PRO A N 1
ATOM 656 C CA . PRO A 1 89 ? -26.119 9.676 -1.459 1.00 54.84 89 PRO A CA 1
ATOM 657 C C . PRO A 1 89 ? -25.322 9.214 -0.230 1.00 54.84 89 PRO A C 1
ATOM 659 O O . PRO A 1 89 ? -25.784 9.332 0.904 1.00 54.84 89 PRO A O 1
ATOM 662 N N . SER A 1 90 ? -24.107 8.698 -0.443 1.00 56.50 90 SER A N 1
ATOM 663 C CA . SER A 1 90 ? -23.241 8.231 0.645 1.00 56.50 90 SER A CA 1
ATOM 664 C C . SER A 1 90 ? -22.928 9.373 1.620 1.00 56.50 90 SER A C 1
ATOM 666 O O . SER A 1 90 ? -22.455 10.431 1.199 1.00 56.50 90 SER A O 1
ATOM 668 N N . SER A 1 91 ? -23.136 9.149 2.919 1.00 56.62 91 SER A N 1
ATOM 669 C CA . SER A 1 91 ? -23.006 10.157 3.987 1.00 56.62 91 SER A CA 1
ATOM 670 C C . SER A 1 91 ? -21.628 10.833 4.074 1.00 56.62 91 SER A C 1
ATOM 672 O O . SER A 1 91 ? -21.529 11.977 4.513 1.00 56.62 91 SER A O 1
ATOM 674 N N . THR A 1 92 ? -20.566 10.195 3.575 1.00 53.50 92 THR A N 1
ATOM 675 C CA . THR A 1 92 ? -19.222 10.792 3.481 1.00 53.50 92 THR A CA 1
ATOM 676 C C . THR A 1 92 ? -19.129 11.917 2.444 1.00 53.50 92 THR A C 1
ATOM 678 O O . THR A 1 92 ? -18.372 12.865 2.639 1.00 53.50 92 THR A O 1
ATOM 681 N N . ALA A 1 93 ? -19.938 11.880 1.381 1.00 45.66 93 ALA A N 1
ATOM 682 C CA . ALA A 1 93 ? -20.031 12.973 0.410 1.00 45.66 93 ALA A CA 1
ATOM 683 C C . ALA A 1 93 ? -20.862 14.153 0.950 1.00 45.66 93 ALA A C 1
ATOM 685 O O . ALA A 1 93 ? -20.597 15.304 0.607 1.00 45.66 93 ALA A O 1
ATOM 686 N N . ALA A 1 94 ? -21.826 13.884 1.839 1.00 40.28 94 ALA A N 1
ATOM 687 C CA . ALA A 1 94 ? -22.652 14.919 2.460 1.00 40.28 94 ALA A CA 1
ATOM 688 C C . ALA A 1 94 ? -21.842 15.817 3.416 1.00 40.28 94 ALA A C 1
ATOM 690 O O . ALA A 1 94 ? -22.031 17.033 3.419 1.00 40.28 94 ALA A O 1
ATOM 691 N N . ALA A 1 95 ? -20.889 15.248 4.165 1.00 41.12 95 ALA A N 1
ATOM 692 C CA . ALA A 1 95 ? -20.020 16.020 5.058 1.00 41.12 95 ALA A CA 1
ATOM 693 C C . ALA A 1 95 ? -19.083 16.980 4.294 1.00 41.12 95 ALA A C 1
ATOM 695 O O . ALA A 1 95 ? -18.916 18.130 4.697 1.00 41.12 95 ALA A O 1
ATOM 696 N N . ALA A 1 96 ? -18.524 16.548 3.156 1.00 44.88 96 ALA A N 1
ATOM 697 C CA . ALA A 1 96 ? -17.677 17.401 2.316 1.00 44.88 96 ALA A CA 1
ATOM 698 C C . ALA A 1 96 ? -18.470 18.522 1.613 1.00 44.88 96 ALA A C 1
ATOM 700 O O . ALA A 1 96 ? -17.965 19.634 1.469 1.00 44.88 96 ALA A O 1
ATOM 701 N N . ALA A 1 97 ? -19.724 18.264 1.222 1.00 43.94 97 ALA A N 1
ATOM 702 C CA . ALA A 1 97 ? -20.590 19.274 0.612 1.00 43.94 97 ALA A CA 1
ATOM 703 C C . ALA A 1 97 ? -21.029 20.366 1.608 1.00 43.94 97 ALA A C 1
ATOM 705 O O . ALA A 1 97 ? -21.103 21.535 1.233 1.00 43.94 97 ALA A O 1
ATOM 706 N N . MET A 1 98 ? -21.261 20.025 2.883 1.00 48.06 98 MET A N 1
ATOM 707 C CA . MET A 1 98 ? -21.603 21.024 3.907 1.00 48.06 98 MET A CA 1
ATOM 708 C C . MET A 1 98 ? -20.420 21.918 4.307 1.00 48.06 98 MET A C 1
ATOM 710 O O . MET A 1 98 ? -20.635 23.067 4.684 1.00 48.06 98 MET A O 1
ATOM 714 N N . ALA A 1 99 ? -19.178 21.441 4.176 1.00 49.12 99 ALA A N 1
ATOM 715 C CA . ALA A 1 99 ? -17.986 22.234 4.487 1.00 49.12 99 ALA A CA 1
ATOM 716 C C . ALA A 1 99 ? -17.680 23.334 3.446 1.00 49.12 99 ALA A C 1
ATOM 718 O O . ALA A 1 99 ? -16.944 24.268 3.750 1.00 49.12 99 ALA A O 1
ATOM 719 N N . LEU A 1 100 ? -18.250 23.248 2.237 1.00 54.06 100 LEU A N 1
ATOM 720 C CA . LEU A 1 100 ? -18.029 24.211 1.147 1.00 54.06 100 LEU A CA 1
ATOM 721 C C . LEU A 1 100 ? -19.197 25.194 0.938 1.00 54.06 100 LEU A C 1
ATOM 723 O O . LEU A 1 100 ? -19.064 26.124 0.150 1.00 54.06 100 LEU A O 1
ATOM 727 N N . GLY A 1 101 ? -20.328 25.016 1.632 1.00 48.19 101 GLY A N 1
ATOM 728 C CA . GLY A 1 101 ? -21.526 25.860 1.487 1.00 48.19 101 GLY A CA 1
ATOM 729 C C . GLY A 1 101 ? -21.648 27.015 2.491 1.00 48.19 101 GLY A C 1
ATOM 730 O O . GLY A 1 101 ? -22.642 27.736 2.468 1.00 48.19 101 GLY A O 1
ATOM 731 N N . GLY A 1 102 ? -20.680 27.183 3.395 1.00 44.25 102 GLY A N 1
ATOM 732 C CA . GLY A 1 102 ? -20.696 28.204 4.444 1.00 44.25 102 GLY A CA 1
ATOM 733 C C . GLY A 1 102 ? -19.773 29.380 4.139 1.00 44.25 102 GLY A C 1
ATOM 734 O O . GLY A 1 102 ? -18.763 29.545 4.817 1.00 44.25 102 GLY A O 1
ATOM 735 N N . GLY A 1 103 ? -20.093 30.193 3.133 1.00 41.91 103 GLY A N 1
ATOM 736 C CA . GLY A 1 103 ? -19.341 31.420 2.880 1.00 41.91 103 GLY A CA 1
ATOM 737 C C . GLY A 1 103 ? -19.897 32.276 1.748 1.00 41.91 103 GLY A C 1
ATOM 738 O O . GLY A 1 103 ? -19.488 32.089 0.608 1.00 41.91 103 GLY A O 1
ATOM 739 N N . GLY A 1 104 ? -20.740 33.252 2.109 1.00 35.03 104 GLY A N 1
ATOM 740 C CA . GLY A 1 104 ? -21.052 34.444 1.306 1.00 35.03 104 GLY A CA 1
ATOM 741 C C . GLY A 1 104 ? -22.369 34.410 0.557 1.00 35.03 104 GLY A C 1
ATOM 742 O O . GLY A 1 104 ? -22.357 33.932 -0.594 1.00 35.03 104 GLY A O 1
#

InterPro domains:
  IPR001247 Exoribonuclease, phosphorolytic domain 1 [PF01138] (46-86)
  IPR020568 Ribosomal protein uS5 domain 2-type superfamily [SSF54211] (41-85)
  IPR027408 PNPase/RNase PH domain superfamily [G3DSA:3.30.230.70] (2-98)

pLDDT: mean 74.93, std 19.93, range [35.03, 98.12]